Protein AF-A0A849E3S8-F1 (afdb_monomer_lite)

Structure (mmCIF, N/CA/C/O backbone):
data_AF-A0A849E3S8-F1
#
_entry.id   AF-A0A849E3S8-F1
#
loop_
_atom_site.group_PDB
_atom_site.id
_atom_site.type_symbol
_atom_site.label_atom_id
_atom_site.label_alt_id
_atom_site.label_comp_id
_atom_site.label_asym_id
_atom_site.label_entity_id
_atom_site.label_seq_id
_atom_site.pdbx_PDB_ins_code
_atom_site.Cartn_x
_atom_site.Cartn_y
_atom_site.Cartn_z
_atom_site.occupancy
_atom_site.B_iso_or_equiv
_atom_site.auth_seq_id
_atom_site.auth_comp_id
_atom_site.auth_asym_id
_atom_site.auth_atom_id
_atom_site.pdbx_PDB_model_num
ATOM 1 N N . MET A 1 1 ? -2.494 -23.539 -19.076 1.00 36.62 1 MET A N 1
ATOM 2 C CA . MET A 1 1 ? -3.051 -23.116 -17.770 1.00 36.62 1 MET A CA 1
ATOM 3 C C . MET A 1 1 ? -2.599 -21.691 -17.512 1.00 36.62 1 MET A C 1
ATOM 5 O O . MET A 1 1 ? -1.401 -21.447 -17.501 1.00 36.62 1 MET A O 1
ATOM 9 N N . THR A 1 2 ? -3.528 -20.747 -17.387 1.00 42.22 2 THR A N 1
ATOM 10 C CA . THR A 1 2 ? -3.222 -19.344 -17.084 1.00 42.22 2 THR A CA 1
ATOM 11 C C . THR A 1 2 ? -2.829 -19.218 -15.612 1.00 42.22 2 THR A C 1
ATOM 13 O O . THR A 1 2 ? -3.662 -19.424 -14.730 1.00 42.22 2 THR A O 1
ATOM 16 N N . LYS A 1 3 ? -1.552 -18.909 -15.334 1.00 47.41 3 LYS A N 1
ATOM 17 C CA . LYS A 1 3 ? -1.109 -18.511 -13.989 1.00 47.41 3 LYS A CA 1
ATOM 18 C C . LYS A 1 3 ? -1.822 -17.199 -13.647 1.00 47.41 3 LYS A C 1
ATOM 20 O O . LYS A 1 3 ? -1.452 -16.152 -14.161 1.00 47.41 3 LYS A O 1
ATOM 25 N N . LYS A 1 4 ? -2.884 -17.299 -12.848 1.00 50.34 4 LYS A N 1
ATOM 26 C CA . LYS A 1 4 ? -3.613 -16.170 -12.263 1.00 50.34 4 LYS A CA 1
ATOM 27 C C . LYS A 1 4 ? -2.625 -15.356 -11.424 1.00 50.34 4 LYS A C 1
ATOM 29 O O . LYS A 1 4 ? -1.871 -15.966 -10.666 1.00 50.34 4 LYS A O 1
ATOM 34 N N . ASP A 1 5 ? -2.610 -14.035 -11.582 1.00 58.66 5 ASP A N 1
ATOM 35 C CA . ASP A 1 5 ? -1.628 -13.164 -10.933 1.00 58.66 5 ASP A CA 1
ATOM 36 C C . ASP A 1 5 ? -1.599 -13.407 -9.419 1.00 58.66 5 ASP A C 1
ATOM 38 O O . ASP A 1 5 ? -2.629 -13.340 -8.739 1.00 58.66 5 ASP A O 1
ATOM 42 N N . MET A 1 6 ? -0.419 -13.749 -8.894 1.00 61.91 6 MET A N 1
ATOM 43 C CA . MET A 1 6 ? -0.248 -13.987 -7.464 1.00 61.91 6 MET A CA 1
ATOM 44 C C . MET A 1 6 ? -0.171 -12.641 -6.750 1.00 61.91 6 MET A C 1
ATOM 46 O O . MET A 1 6 ? 0.873 -11.990 -6.727 1.00 61.91 6 MET A O 1
ATOM 50 N N . LYS A 1 7 ? -1.321 -12.249 -6.200 1.00 71.88 7 LYS A N 1
ATOM 51 C CA . LYS A 1 7 ? -1.467 -11.191 -5.205 1.00 71.88 7 LYS A CA 1
ATOM 52 C C . LYS A 1 7 ? -0.878 -11.659 -3.874 1.00 71.88 7 LYS A C 1
ATOM 54 O O . LYS A 1 7 ? -1.300 -12.699 -3.367 1.00 71.88 7 LYS A O 1
ATOM 59 N N . GLU A 1 8 ? 0.015 -10.868 -3.294 1.00 81.06 8 GLU A N 1
ATOM 60 C CA . GLU A 1 8 ? 0.462 -11.015 -1.903 1.00 81.06 8 GLU A CA 1
ATOM 61 C C . GLU A 1 8 ? -0.121 -9.867 -1.061 1.00 81.06 8 GLU A C 1
ATOM 63 O O . GLU A 1 8 ? -0.346 -8.770 -1.577 1.00 81.06 8 GLU A O 1
ATOM 68 N N . LEU A 1 9 ? -0.448 -10.131 0.207 1.00 84.75 9 LEU A N 1
ATOM 69 C CA . LEU A 1 9 ? -1.005 -9.144 1.135 1.00 84.75 9 LEU A CA 1
ATOM 70 C C . LEU A 1 9 ? -0.183 -9.160 2.422 1.00 84.75 9 LEU A C 1
ATOM 72 O O . LEU A 1 9 ? -0.065 -10.201 3.068 1.00 84.75 9 LEU A O 1
ATOM 76 N N . HIS A 1 10 ? 0.339 -7.999 2.795 1.00 88.44 10 HIS A N 1
ATOM 77 C CA . HIS A 1 10 ? 1.090 -7.782 4.026 1.00 88.44 10 HIS A CA 1
ATOM 78 C C . HIS A 1 10 ? 0.287 -6.857 4.939 1.00 88.44 10 HIS A C 1
ATOM 80 O O . HIS A 1 10 ? -0.263 -5.864 4.464 1.00 88.44 10 HIS A O 1
ATOM 86 N N . GLU A 1 11 ? 0.210 -7.182 6.227 1.00 91.00 11 GLU A N 1
ATOM 87 C CA . GLU A 1 11 ? -0.562 -6.455 7.242 1.00 91.00 11 GLU A CA 1
ATOM 88 C C . GLU A 1 11 ? 0.371 -5.917 8.334 1.00 91.00 11 GLU A C 1
ATOM 90 O O . GLU A 1 11 ? 1.342 -6.578 8.707 1.00 91.00 11 GLU A O 1
ATOM 95 N N . PHE A 1 12 ? 0.080 -4.718 8.840 1.00 91.31 12 PHE A N 1
ATOM 96 C CA . PHE A 1 12 ? 0.964 -3.951 9.718 1.00 91.31 12 PHE A CA 1
ATOM 97 C C . PHE A 1 12 ? 0.173 -3.288 10.847 1.00 91.31 12 PHE A C 1
ATOM 99 O O . PHE A 1 12 ? -0.907 -2.732 10.621 1.00 91.31 12 PHE A O 1
ATOM 106 N N . HIS A 1 13 ? 0.734 -3.317 12.056 1.00 90.31 13 HIS A N 1
ATOM 107 C CA . HIS A 1 13 ? 0.075 -2.837 13.276 1.00 90.31 13 HIS A CA 1
ATOM 108 C C . HIS A 1 13 ? 0.604 -1.471 13.735 1.00 90.31 13 HIS A C 1
ATOM 110 O O . HIS A 1 13 ? 0.003 -0.835 14.600 1.00 90.31 13 HIS A O 1
ATOM 116 N N . THR A 1 14 ? 1.704 -1.000 13.147 1.00 90.44 14 THR A N 1
ATOM 117 C CA . THR A 1 14 ? 2.271 0.338 13.352 1.00 90.44 14 THR A CA 1
ATOM 118 C C . THR A 1 14 ? 2.570 1.013 12.016 1.00 90.44 14 THR A C 1
ATOM 120 O O . THR A 1 14 ? 2.794 0.353 10.994 1.00 90.44 14 THR A O 1
ATOM 123 N N . ARG A 1 15 ? 2.571 2.351 12.018 1.00 86.88 15 ARG A N 1
ATOM 124 C CA . ARG A 1 15 ? 2.854 3.147 10.819 1.00 86.88 15 ARG A CA 1
ATOM 125 C C . ARG A 1 15 ? 4.313 2.985 10.405 1.00 86.88 15 ARG A C 1
ATOM 127 O O . ARG A 1 15 ? 4.619 2.956 9.219 1.00 86.88 15 ARG A O 1
ATOM 134 N N . GLU A 1 16 ? 5.193 2.840 11.387 1.00 89.00 16 GLU A N 1
ATOM 135 C CA . GLU A 1 16 ? 6.628 2.645 11.243 1.00 89.00 16 GLU A CA 1
ATOM 136 C C . GLU A 1 16 ? 6.939 1.347 10.485 1.00 89.00 16 GLU A C 1
ATOM 138 O O . GLU A 1 16 ? 7.622 1.408 9.465 1.00 89.00 16 GLU A O 1
ATOM 143 N N . GLU A 1 17 ? 6.371 0.204 10.898 1.00 89.88 17 GLU A N 1
ATOM 144 C CA . GLU A 1 17 ? 6.528 -1.082 10.191 1.00 89.88 17 GLU A CA 1
ATOM 145 C C . GLU A 1 17 ? 6.021 -1.003 8.741 1.00 89.88 17 GLU A C 1
ATOM 147 O O . GLU A 1 17 ? 6.671 -1.502 7.819 1.00 89.88 17 GLU A O 1
ATOM 152 N N . TRP A 1 18 ? 4.868 -0.356 8.531 1.00 88.00 18 TRP A N 1
ATOM 153 C CA . TRP A 1 18 ? 4.263 -0.183 7.208 1.00 88.00 18 TRP A CA 1
ATOM 154 C C . TRP A 1 18 ? 5.141 0.684 6.286 1.00 88.00 18 TRP A C 1
ATOM 156 O O . TRP A 1 18 ? 5.399 0.300 5.142 1.00 88.00 18 TRP A O 1
ATOM 166 N N . VAL A 1 19 ? 5.662 1.817 6.783 1.00 82.19 19 VAL A N 1
ATOM 167 C CA . VAL A 1 19 ? 6.584 2.690 6.030 1.00 82.19 19 VAL A CA 1
ATOM 168 C C . VAL A 1 19 ? 7.913 1.980 5.761 1.00 82.19 19 VAL A C 1
ATOM 170 O O . VAL A 1 19 ? 8.419 2.048 4.641 1.00 82.19 19 VAL A O 1
ATOM 173 N N . GLU A 1 20 ? 8.493 1.296 6.749 1.00 86.25 20 GLU A N 1
ATOM 174 C CA . GLU A 1 20 ? 9.790 0.626 6.605 1.00 86.25 20 GLU A CA 1
ATOM 175 C C . GLU A 1 20 ? 9.727 -0.512 5.581 1.00 86.25 20 GLU A C 1
ATOM 177 O O . GLU A 1 20 ? 10.588 -0.593 4.697 1.00 86.25 20 GLU A O 1
ATOM 182 N N . TYR A 1 21 ? 8.678 -1.341 5.633 1.00 84.75 21 TYR A N 1
ATOM 183 C CA . TYR A 1 21 ? 8.444 -2.380 4.633 1.00 84.75 21 TYR A CA 1
ATOM 184 C C . TYR A 1 21 ? 8.302 -1.774 3.235 1.00 84.75 21 TYR A C 1
ATOM 186 O O . TYR A 1 21 ? 8.937 -2.247 2.285 1.00 84.75 21 TYR A O 1
ATOM 194 N N . ALA A 1 22 ? 7.498 -0.715 3.110 1.00 78.50 22 ALA A N 1
ATOM 195 C CA . ALA A 1 22 ? 7.257 -0.056 1.838 1.00 78.50 22 ALA A CA 1
ATOM 196 C C . ALA A 1 22 ? 8.540 0.531 1.231 1.00 78.50 22 ALA A C 1
ATOM 198 O O . ALA A 1 22 ? 8.835 0.311 0.060 1.00 78.50 22 ALA A O 1
ATOM 199 N N . MET A 1 23 ? 9.343 1.233 2.030 1.00 77.12 23 MET A N 1
ATOM 200 C CA . MET A 1 23 ? 10.587 1.850 1.563 1.00 77.12 23 MET A CA 1
ATOM 201 C C . MET A 1 23 ? 11.680 0.817 1.247 1.00 77.12 23 MET A C 1
ATOM 203 O O . MET A 1 23 ? 12.491 1.038 0.346 1.00 77.12 23 MET A O 1
ATOM 207 N N . SER A 1 24 ? 11.708 -0.319 1.951 1.00 79.12 24 SER A N 1
ATOM 208 C CA . SER A 1 24 ? 12.774 -1.323 1.816 1.00 79.12 24 SER A CA 1
ATOM 209 C C . SER A 1 24 ? 12.594 -2.261 0.619 1.00 79.12 24 SER A C 1
ATOM 211 O O . SER A 1 24 ? 13.582 -2.647 -0.012 1.00 79.12 24 SER A O 1
ATOM 213 N N . ASN A 1 25 ? 11.351 -2.616 0.275 1.00 73.44 25 ASN A N 1
ATOM 214 C CA . ASN A 1 25 ? 11.058 -3.591 -0.785 1.00 73.44 25 ASN A CA 1
ATOM 215 C C . ASN A 1 25 ? 10.927 -2.966 -2.193 1.00 73.44 25 ASN A C 1
ATOM 217 O O . ASN A 1 25 ? 10.917 -3.685 -3.194 1.00 73.44 25 ASN A O 1
ATOM 221 N N . MET A 1 26 ? 10.881 -1.633 -2.311 1.00 67.62 26 MET A N 1
ATOM 222 C CA . MET A 1 26 ? 10.526 -0.930 -3.555 1.00 67.62 26 MET A CA 1
ATOM 223 C C . MET A 1 26 ? 11.717 -0.224 -4.233 1.00 67.62 26 MET A C 1
ATOM 225 O O . MET A 1 26 ? 11.885 0.990 -4.159 1.00 67.62 26 MET A O 1
ATOM 229 N N . ARG A 1 27 ? 12.558 -0.980 -4.957 1.00 59.81 27 ARG A N 1
ATOM 230 C CA . ARG A 1 27 ? 13.793 -0.465 -5.603 1.00 59.81 27 ARG A CA 1
ATOM 231 C C . ARG A 1 27 ? 13.648 0.148 -7.016 1.00 59.81 27 ARG A C 1
ATOM 233 O O . ARG A 1 27 ? 14.646 0.267 -7.726 1.00 59.81 27 ARG A O 1
ATOM 240 N N . LYS A 1 28 ? 12.452 0.568 -7.440 1.00 53.06 28 LYS A N 1
ATOM 241 C CA . LYS A 1 28 ? 12.231 1.387 -8.657 1.00 53.06 28 LYS A CA 1
ATOM 242 C C . LYS A 1 28 ? 11.168 2.447 -8.356 1.00 53.06 28 LYS A C 1
ATOM 244 O O . LYS A 1 28 ? 10.125 2.109 -7.812 1.00 53.06 28 LYS A O 1
ATOM 249 N N . ILE A 1 29 ? 11.463 3.719 -8.636 1.00 49.25 29 ILE A N 1
ATOM 250 C CA . ILE A 1 29 ? 10.786 4.847 -7.975 1.00 49.25 29 ILE A CA 1
ATOM 251 C C . ILE A 1 29 ? 9.984 5.700 -8.963 1.00 49.25 29 ILE A C 1
ATOM 253 O O . ILE A 1 29 ? 10.547 6.516 -9.683 1.00 49.25 29 ILE A O 1
ATOM 257 N N . GLU A 1 30 ? 8.660 5.589 -8.863 1.00 54.84 30 GLU A N 1
ATOM 258 C CA . GLU A 1 30 ? 7.692 6.667 -9.127 1.00 54.84 30 GLU A CA 1
ATOM 259 C C . GLU A 1 30 ? 6.706 6.738 -7.945 1.00 54.84 30 GLU A C 1
ATOM 261 O O . GLU A 1 30 ? 5.496 6.597 -8.095 1.00 54.84 30 GLU A O 1
ATOM 266 N N . ALA A 1 31 ? 7.230 6.855 -6.721 1.00 59.09 31 ALA A N 1
ATOM 267 C CA . ALA A 1 31 ? 6.403 6.765 -5.521 1.00 59.09 31 ALA A CA 1
ATOM 268 C C . ALA A 1 31 ? 5.493 7.993 -5.354 1.00 59.09 31 ALA A C 1
ATOM 270 O O . ALA A 1 31 ? 5.969 9.084 -5.029 1.00 59.09 31 ALA A O 1
ATOM 271 N N . GLN A 1 32 ? 4.177 7.807 -5.510 1.00 62.94 32 GLN A N 1
ATOM 272 C CA . GLN A 1 32 ? 3.189 8.817 -5.133 1.00 62.94 32 GLN A CA 1
ATOM 273 C C . GLN A 1 32 ? 2.562 8.471 -3.777 1.00 62.94 32 GLN A C 1
ATOM 275 O O . GLN A 1 32 ? 1.799 7.515 -3.651 1.00 62.94 32 GLN A O 1
ATOM 280 N N . ARG A 1 33 ? 2.853 9.306 -2.774 1.00 72.75 33 ARG A N 1
ATOM 281 C CA . ARG A 1 33 ? 2.160 9.343 -1.480 1.00 72.75 33 ARG A CA 1
ATOM 282 C C . ARG A 1 33 ? 0.983 10.315 -1.576 1.00 72.75 33 ARG A C 1
ATOM 284 O O . ARG A 1 33 ? 1.165 11.444 -2.035 1.00 72.75 33 ARG A O 1
ATOM 291 N N . ARG A 1 34 ? -0.205 9.907 -1.135 1.00 75.06 34 ARG A N 1
ATOM 292 C CA . ARG A 1 34 ? -1.363 10.793 -0.923 1.00 75.06 34 ARG A CA 1
ATOM 293 C C . ARG A 1 34 ? -1.876 10.632 0.499 1.00 75.06 34 ARG A C 1
ATOM 295 O O . ARG A 1 34 ? -1.807 9.542 1.055 1.00 75.06 34 ARG A O 1
ATOM 302 N N . GLU A 1 35 ? -2.401 11.710 1.061 1.00 77.81 35 GLU A N 1
ATOM 303 C CA . GLU A 1 35 ? -3.036 11.708 2.375 1.00 77.81 35 GLU A CA 1
ATOM 304 C C . GLU A 1 35 ? -4.469 12.220 2.219 1.00 77.81 35 GLU A C 1
ATOM 306 O O . GLU A 1 35 ? -4.698 13.376 1.865 1.00 77.81 35 GLU A O 1
ATOM 311 N N . GLU A 1 36 ? -5.440 11.334 2.427 1.00 76.50 36 GLU A N 1
ATOM 312 C CA . GLU A 1 36 ? -6.867 11.609 2.286 1.00 76.50 36 GLU A CA 1
ATOM 313 C C . GLU A 1 36 ? -7.538 11.406 3.651 1.00 76.50 36 GLU A C 1
ATOM 315 O O . GLU A 1 36 ? -7.761 10.282 4.085 1.00 76.50 36 GLU A O 1
ATOM 320 N N . ASN A 1 37 ? -7.871 12.492 4.355 1.00 81.50 37 ASN A N 1
ATOM 321 C CA . ASN A 1 37 ? -8.584 12.453 5.645 1.00 81.50 37 ASN A CA 1
ATOM 322 C C . ASN A 1 37 ? -7.899 11.604 6.750 1.00 81.50 37 ASN A C 1
ATOM 324 O O . ASN A 1 37 ? -8.583 10.890 7.485 1.00 81.50 37 ASN A O 1
ATOM 328 N N . GLY A 1 38 ? -6.565 11.655 6.868 1.00 74.50 38 GLY A N 1
ATOM 329 C CA . GLY A 1 38 ? -5.802 10.819 7.818 1.00 74.50 38 GLY A CA 1
ATOM 330 C C . GLY A 1 38 ? -5.630 9.359 7.370 1.00 74.50 38 GLY A C 1
ATOM 331 O O . GLY A 1 38 ? -5.272 8.484 8.158 1.00 74.50 38 GLY A O 1
ATOM 332 N N . VAL A 1 39 ? -5.912 9.078 6.096 1.00 76.94 39 VAL A N 1
ATOM 333 C CA . VAL A 1 39 ? -5.581 7.821 5.427 1.00 76.94 39 VAL A CA 1
ATOM 334 C C . VAL A 1 39 ? -4.423 8.089 4.480 1.00 76.94 39 VAL A C 1
ATOM 336 O O . VAL A 1 39 ? -4.540 8.881 3.545 1.00 76.94 39 VAL A O 1
ATOM 339 N N . GLU A 1 40 ? -3.304 7.421 4.710 1.00 82.06 40 GLU A N 1
ATOM 340 C CA . GLU A 1 40 ? -2.136 7.491 3.844 1.00 82.06 40 GLU A CA 1
ATOM 341 C C . GLU A 1 40 ? -2.224 6.387 2.782 1.00 82.06 40 GLU A C 1
ATOM 343 O O . GLU A 1 40 ? -2.432 5.216 3.095 1.00 82.06 40 GLU A O 1
ATOM 348 N N . ILE A 1 41 ? -2.089 6.762 1.512 1.00 80.31 41 ILE A N 1
ATOM 349 C CA . ILE A 1 41 ? -2.159 5.859 0.360 1.00 80.31 41 ILE A CA 1
ATOM 350 C C . ILE A 1 41 ? -0.836 5.952 -0.399 1.00 80.31 41 ILE A C 1
ATOM 352 O O . ILE A 1 41 ? -0.381 7.047 -0.743 1.00 80.31 41 ILE A O 1
ATOM 356 N N . LEU A 1 42 ? -0.238 4.796 -0.676 1.00 74.25 42 LEU A N 1
ATOM 357 C CA . LEU A 1 42 ? 1.005 4.650 -1.425 1.00 74.25 42 LEU A CA 1
ATOM 358 C C . LEU A 1 42 ? 0.761 3.786 -2.664 1.00 74.25 42 LEU A C 1
ATOM 360 O O . LEU A 1 42 ? 0.080 2.766 -2.594 1.00 74.25 42 LEU A O 1
ATOM 364 N N . LEU A 1 43 ? 1.328 4.181 -3.800 1.00 65.56 43 LEU A N 1
ATOM 365 C CA . LEU A 1 43 ? 1.173 3.477 -5.073 1.00 65.56 43 LEU A CA 1
ATOM 366 C C . LEU A 1 43 ? 2.522 3.474 -5.799 1.00 65.56 43 LEU A C 1
ATOM 368 O O . LEU A 1 43 ? 3.073 4.547 -6.054 1.00 65.56 43 LEU A O 1
ATOM 372 N N . VAL A 1 44 ? 3.080 2.289 -6.076 1.00 58.94 44 VAL A N 1
ATOM 373 C CA . VAL A 1 44 ? 4.411 2.134 -6.695 1.00 58.94 44 VAL A CA 1
ATOM 374 C C . VAL A 1 44 ? 4.443 0.923 -7.623 1.00 58.94 44 VAL A C 1
ATOM 376 O O . VAL A 1 44 ? 4.235 -0.208 -7.189 1.00 58.94 44 VAL A O 1
ATOM 379 N N . ARG A 1 45 ? 4.774 1.123 -8.903 1.00 56.38 45 ARG A N 1
ATOM 380 C CA . ARG A 1 45 ? 4.866 0.007 -9.850 1.00 56.38 45 ARG A CA 1
ATOM 381 C C . ARG A 1 45 ? 6.073 -0.900 -9.590 1.00 56.38 45 ARG A C 1
ATOM 383 O O . ARG A 1 45 ? 7.215 -0.479 -9.751 1.00 56.38 45 ARG A O 1
ATOM 390 N N . ARG A 1 46 ? 5.813 -2.185 -9.310 1.00 56.62 46 ARG A N 1
ATOM 391 C CA . ARG A 1 46 ? 6.773 -3.270 -9.579 1.00 56.62 46 ARG A CA 1
ATOM 392 C C . ARG A 1 46 ? 6.962 -3.489 -11.090 1.00 56.62 46 ARG A C 1
ATOM 394 O O . ARG A 1 46 ? 8.115 -3.583 -11.504 1.00 56.62 46 ARG A O 1
ATOM 401 N N . ASP A 1 47 ? 5.941 -3.546 -11.956 1.00 50.50 47 ASP A N 1
ATOM 402 C CA . ASP A 1 47 ? 4.466 -3.493 -11.803 1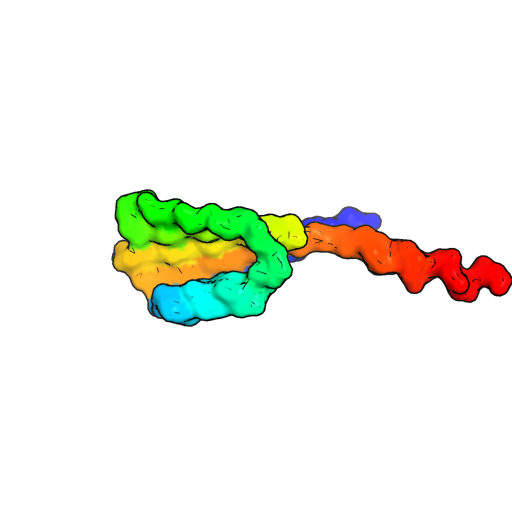.00 50.50 47 ASP A CA 1
ATOM 403 C C . ASP A 1 47 ? 3.907 -4.642 -10.926 1.00 50.50 47 ASP A C 1
ATOM 405 O O . ASP A 1 47 ? 4.271 -5.797 -11.167 1.00 50.50 47 ASP A O 1
ATOM 409 N N . ASP A 1 48 ? 3.073 -4.449 -9.887 1.00 62.75 48 ASP A N 1
ATOM 410 C CA . ASP A 1 48 ? 2.461 -3.253 -9.248 1.00 62.75 48 ASP A CA 1
ATOM 411 C C . ASP A 1 48 ? 2.448 -3.394 -7.686 1.00 62.75 48 ASP A C 1
ATOM 413 O O . ASP A 1 48 ? 2.475 -4.523 -7.205 1.00 62.75 48 ASP A O 1
ATOM 417 N N . ILE A 1 49 ? 2.397 -2.319 -6.873 1.00 73.88 49 ILE A N 1
ATOM 418 C CA . ILE A 1 49 ? 2.190 -2.367 -5.394 1.00 73.88 49 ILE A CA 1
ATOM 419 C C . ILE A 1 49 ? 1.273 -1.223 -4.919 1.00 73.88 49 ILE A C 1
ATOM 421 O O . ILE A 1 49 ? 1.493 -0.058 -5.261 1.00 73.88 49 ILE A O 1
ATOM 425 N N . ILE A 1 50 ? 0.274 -1.545 -4.086 1.00 82.44 50 ILE A N 1
ATOM 426 C CA . ILE A 1 50 ? -0.672 -0.584 -3.493 1.00 82.44 50 ILE A CA 1
ATOM 427 C C . ILE A 1 50 ? -0.670 -0.723 -1.965 1.00 82.44 50 ILE A C 1
ATOM 429 O O . ILE A 1 50 ? -1.073 -1.749 -1.425 1.00 82.44 50 ILE A O 1
ATOM 433 N N . GLY A 1 51 ? -0.241 0.323 -1.262 1.00 85.69 51 GLY A N 1
ATOM 434 C CA . GLY A 1 51 ? -0.265 0.419 0.195 1.00 85.69 51 GLY A CA 1
ATOM 435 C C . GLY A 1 51 ? -1.357 1.358 0.702 1.00 85.69 51 GLY A C 1
ATOM 436 O O . GLY A 1 51 ? -1.643 2.387 0.089 1.00 85.69 51 GLY A O 1
ATOM 437 N N . LYS A 1 52 ? -1.934 1.038 1.862 1.00 88.38 52 LYS A N 1
ATOM 438 C CA . LYS A 1 52 ? -2.853 1.917 2.591 1.00 88.38 52 LYS A CA 1
ATOM 439 C C . LYS A 1 52 ? -2.620 1.819 4.097 1.00 88.38 52 LYS A C 1
ATOM 441 O O . LYS A 1 52 ? -2.623 0.718 4.639 1.00 88.38 52 LYS A O 1
ATOM 446 N N . TRP A 1 53 ? -2.500 2.961 4.761 1.00 90.19 53 TRP A N 1
ATOM 447 C CA . TRP A 1 53 ? -2.487 3.117 6.214 1.00 90.19 53 TRP A CA 1
ATOM 448 C C . TRP A 1 53 ? -3.674 3.983 6.653 1.00 90.19 53 TRP A C 1
ATOM 450 O O . TRP A 1 53 ? -4.079 4.896 5.934 1.00 90.19 53 TRP A O 1
ATOM 460 N N . SER A 1 54 ? -4.257 3.700 7.817 1.00 87.38 54 SER A N 1
ATOM 461 C CA . SER A 1 54 ? -5.412 4.428 8.348 1.00 87.38 54 SER A CA 1
ATOM 462 C C . SER A 1 54 ? -5.221 4.762 9.828 1.00 87.38 54 SER A C 1
ATOM 464 O O . SER A 1 54 ? -5.215 3.878 10.687 1.00 87.38 54 SER A O 1
ATOM 466 N N . ASP A 1 55 ? -5.140 6.060 10.137 1.00 84.31 55 ASP A N 1
ATOM 467 C CA . ASP A 1 55 ? -4.986 6.548 11.513 1.00 84.31 55 ASP A CA 1
ATOM 468 C C . ASP A 1 55 ? -6.25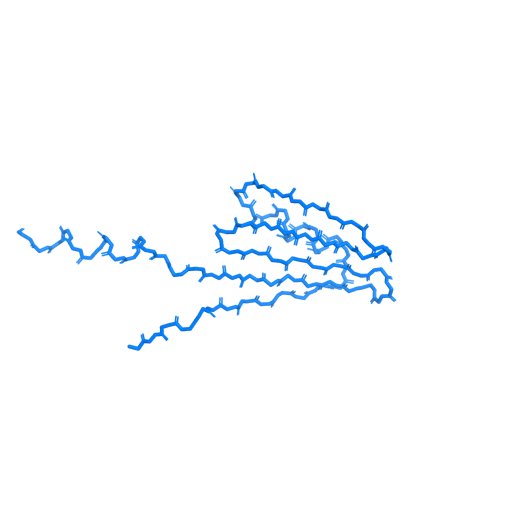2 6.306 12.370 1.00 84.31 55 ASP A C 1
ATOM 470 O O . ASP A 1 55 ? -6.179 6.289 13.595 1.00 84.31 55 ASP A 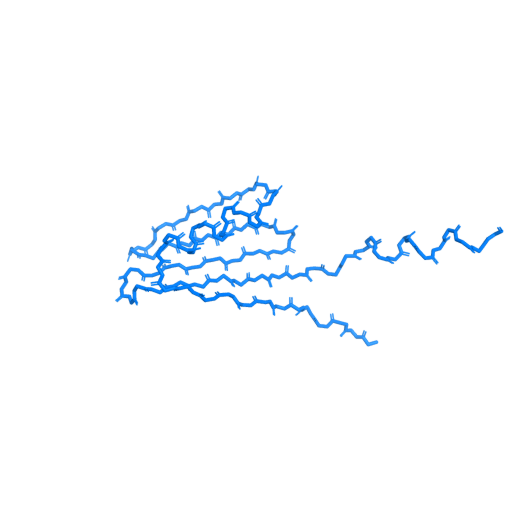O 1
ATOM 474 N N . GLN A 1 56 ? -7.419 6.048 11.755 1.00 87.56 56 GLN A N 1
ATOM 475 C CA . GLN A 1 56 ? -8.680 5.784 12.475 1.00 87.56 56 GLN A CA 1
ATOM 476 C C . GLN A 1 56 ? -8.685 4.461 13.255 1.00 87.56 56 GLN A C 1
ATOM 478 O O . GLN A 1 56 ? -9.390 4.333 14.254 1.00 87.56 56 GLN A O 1
ATOM 483 N N . ASN A 1 57 ? -7.946 3.464 12.770 1.00 86.12 57 ASN A N 1
ATOM 484 C CA . ASN A 1 57 ? -7.875 2.117 13.339 1.00 86.12 57 ASN A CA 1
ATOM 485 C C . ASN A 1 57 ? -6.432 1.659 13.605 1.00 86.12 57 ASN A C 1
ATOM 487 O O . ASN A 1 57 ? -6.244 0.508 13.990 1.00 86.12 57 ASN A O 1
ATOM 491 N N . ASN A 1 58 ? -5.447 2.548 13.417 1.00 87.88 58 ASN A N 1
ATOM 492 C CA . ASN A 1 58 ? -4.016 2.295 13.597 1.00 87.88 58 ASN A CA 1
ATOM 493 C C . ASN A 1 58 ? -3.567 0.988 12.918 1.00 87.88 58 ASN A C 1
ATOM 495 O O . ASN A 1 58 ? -2.964 0.112 13.538 1.00 87.88 58 ASN A O 1
ATOM 499 N N . PHE A 1 59 ? -3.939 0.841 11.647 1.00 90.44 59 PHE A N 1
ATOM 500 C CA . PHE A 1 59 ? -3.704 -0.370 10.870 1.00 90.44 59 PHE A CA 1
ATOM 501 C C . PHE A 1 59 ? -3.366 -0.020 9.423 1.00 90.44 59 PHE A C 1
ATOM 503 O O . PHE A 1 59 ? -3.932 0.915 8.843 1.00 90.44 59 PHE A O 1
ATOM 510 N N . GLY A 1 60 ? -2.491 -0.816 8.815 1.00 89.69 60 GLY A N 1
ATOM 511 C CA . GLY A 1 60 ? -2.148 -0.681 7.409 1.00 89.69 60 GLY A CA 1
ATOM 512 C C . GLY A 1 60 ? -1.923 -2.012 6.723 1.00 89.69 60 GLY A C 1
ATOM 513 O O . GLY A 1 60 ? -1.679 -3.037 7.353 1.00 89.69 60 GLY A O 1
AT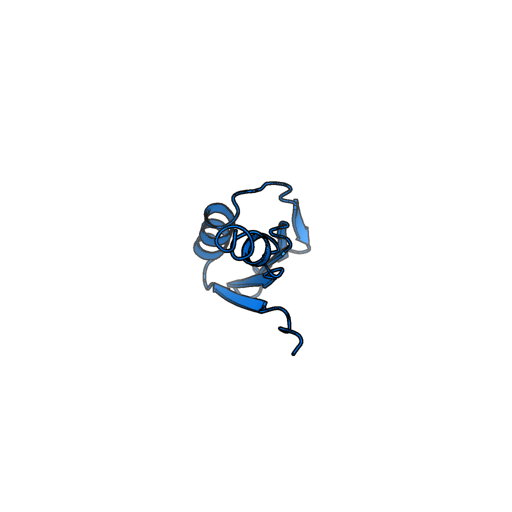OM 514 N N . TYR A 1 61 ? -1.995 -1.980 5.400 1.00 90.25 61 TYR A N 1
ATOM 515 C CA . TYR A 1 61 ? -1.700 -3.125 4.555 1.00 90.25 61 TYR A CA 1
ATOM 516 C C . TYR A 1 61 ? -1.014 -2.704 3.256 1.00 90.25 61 TYR A C 1
ATOM 518 O O . TYR A 1 61 ? -1.058 -1.535 2.854 1.00 90.25 61 TYR A O 1
ATOM 526 N N . ILE A 1 62 ? -0.370 -3.672 2.609 1.00 86.19 62 ILE A N 1
ATOM 527 C CA . ILE A 1 62 ? 0.270 -3.538 1.300 1.00 86.19 62 ILE A CA 1
ATOM 528 C C . ILE A 1 62 ? -0.126 -4.736 0.440 1.00 86.19 62 ILE A C 1
ATOM 530 O O . ILE A 1 62 ? 0.029 -5.884 0.847 1.00 86.19 62 ILE A O 1
ATOM 534 N N . GLU A 1 63 ? -0.649 -4.450 -0.746 1.00 83.50 63 GLU A N 1
ATOM 535 C CA . GLU A 1 63 ? -1.035 -5.412 -1.771 1.00 83.50 63 GLU A CA 1
ATOM 536 C C . GLU A 1 63 ? 0.000 -5.406 -2.900 1.00 83.50 63 GLU A C 1
ATOM 538 O O . GLU A 1 63 ? 0.134 -4.413 -3.619 1.00 83.50 63 GLU A O 1
ATOM 543 N N . GLU A 1 64 ? 0.726 -6.513 -3.064 1.00 78.88 64 GLU A N 1
ATOM 544 C CA . GLU A 1 64 ? 1.696 -6.690 -4.145 1.00 78.88 64 GLU A CA 1
ATOM 545 C C . GLU A 1 64 ? 1.090 -7.458 -5.321 1.00 78.88 64 GLU A C 1
ATOM 547 O O . GLU A 1 64 ? 0.602 -8.580 -5.170 1.00 78.88 64 GLU A O 1
ATOM 552 N N . TYR A 1 6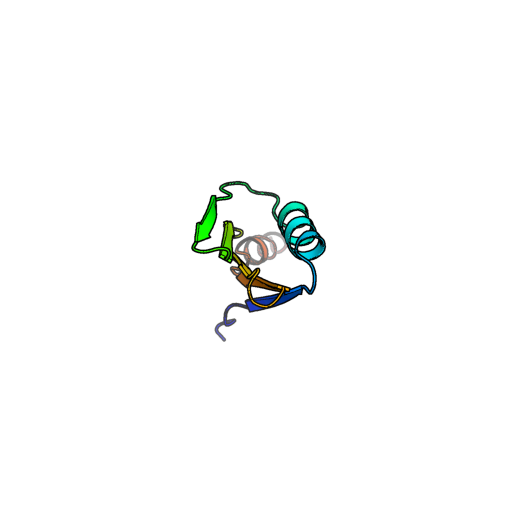5 ? 1.208 -6.898 -6.521 1.00 75.31 65 TYR A N 1
ATOM 553 C CA . TYR A 1 65 ? 0.881 -7.552 -7.781 1.00 75.31 65 TYR A CA 1
ATOM 554 C C . TYR A 1 65 ? 2.169 -8.013 -8.447 1.00 75.31 65 TYR A C 1
ATOM 556 O O . TYR A 1 65 ? 2.998 -7.210 -8.876 1.00 75.31 65 TYR A O 1
ATOM 564 N N . ARG A 1 66 ? 2.353 -9.328 -8.565 1.00 66.56 66 ARG A N 1
ATOM 565 C CA . ARG A 1 66 ? 3.549 -9.893 -9.192 1.00 66.56 66 ARG A CA 1
ATOM 566 C C . ARG A 1 66 ? 3.271 -10.263 -10.643 1.00 66.56 66 ARG A C 1
ATOM 568 O O . ARG A 1 66 ? 2.942 -11.410 -10.933 1.00 66.56 66 ARG A O 1
ATOM 575 N N . ALA A 1 67 ? 3.471 -9.300 -11.550 1.00 57.72 67 ALA A N 1
ATOM 576 C CA . ALA A 1 67 ? 3.473 -9.571 -12.988 1.00 57.72 67 ALA A CA 1
ATOM 577 C C . ALA A 1 67 ? 4.402 -10.769 -13.306 1.00 57.72 67 ALA A C 1
ATOM 579 O O . ALA A 1 67 ? 5.531 -10.811 -12.788 1.00 57.72 67 ALA A O 1
ATOM 580 N N . PRO A 1 68 ? 3.962 -11.750 -14.119 1.00 56.50 68 PRO A N 1
ATOM 581 C CA . PRO A 1 68 ? 4.776 -12.912 -14.449 1.00 56.50 68 PRO A CA 1
ATOM 582 C C . PRO A 1 68 ? 6.024 -12.470 -15.217 1.00 56.50 68 PRO A C 1
ATOM 584 O O . PRO A 1 68 ? 5.943 -11.863 -16.286 1.00 56.50 68 PRO A O 1
ATOM 587 N N . THR A 1 69 ? 7.195 -12.773 -14.661 1.00 49.59 69 THR A N 1
ATOM 588 C CA . THR A 1 69 ? 8.497 -12.398 -15.214 1.00 49.59 69 THR A CA 1
ATOM 589 C C . THR A 1 69 ? 8.711 -13.031 -16.584 1.00 49.59 69 THR A C 1
ATOM 591 O O . THR A 1 69 ? 9.066 -14.202 -16.691 1.00 49.59 69 THR A O 1
ATOM 594 N N . ARG A 1 70 ? 8.567 -12.229 -17.648 1.00 44.19 70 ARG A N 1
ATOM 595 C CA . ARG A 1 70 ? 8.896 -12.622 -19.033 1.00 44.19 70 ARG A CA 1
ATOM 596 C C . ARG A 1 70 ? 10.333 -13.164 -19.165 1.00 44.19 70 ARG A C 1
ATOM 598 O O . ARG A 1 70 ? 10.574 -14.046 -19.979 1.00 44.19 70 ARG A O 1
ATOM 605 N N . LEU A 1 71 ? 11.228 -12.709 -18.287 1.00 43.47 71 LEU A N 1
ATOM 606 C CA . LEU A 1 71 ? 12.627 -13.133 -18.157 1.00 43.47 71 LEU A CA 1
ATOM 607 C C . LEU A 1 71 ? 12.838 -14.603 -17.733 1.00 43.47 71 LEU A C 1
ATOM 609 O O . LEU A 1 71 ? 13.958 -15.087 -17.833 1.00 43.47 71 LEU A O 1
ATOM 613 N N . GLU A 1 72 ? 11.808 -15.333 -17.283 1.00 48.34 72 GLU A N 1
ATOM 614 C CA . GLU A 1 72 ? 11.924 -16.793 -17.091 1.00 48.34 72 GLU A CA 1
ATOM 615 C C . GLU A 1 72 ? 11.761 -17.587 -18.398 1.00 48.34 72 GLU A C 1
ATOM 617 O O . GLU A 1 72 ? 12.109 -18.760 -18.423 1.00 48.34 72 GLU A O 1
ATOM 622 N N . LYS A 1 73 ? 11.247 -16.982 -19.482 1.00 44.00 73 LYS A N 1
ATOM 623 C CA . LYS A 1 73 ? 11.110 -17.667 -20.781 1.00 44.00 73 LYS A CA 1
ATOM 624 C C . LYS A 1 73 ? 12.355 -17.585 -21.655 1.00 44.00 73 LYS A C 1
ATOM 626 O O . LYS A 1 73 ? 12.690 -18.558 -22.309 1.00 44.00 73 LYS A O 1
ATOM 631 N N . GLU A 1 74 ? 13.044 -16.449 -21.646 1.00 46.22 74 GLU A N 1
ATOM 632 C CA . GLU A 1 74 ? 14.219 -16.222 -22.506 1.00 46.22 74 GLU A CA 1
ATOM 633 C C . GLU A 1 74 ? 15.461 -16.993 -22.020 1.00 46.22 74 GLU A C 1
ATOM 635 O O . GLU A 1 74 ? 16.448 -17.087 -22.733 1.00 46.22 74 GLU A O 1
ATOM 640 N N . ARG A 1 75 ? 15.410 -17.597 -20.823 1.00 45.44 75 ARG A N 1
ATOM 641 C CA . ARG A 1 75 ? 16.530 -18.323 -20.203 1.00 45.44 75 ARG A CA 1
ATOM 642 C C . ARG A 1 75 ? 16.382 -19.852 -20.242 1.00 45.44 75 ARG A C 1
ATOM 644 O O . ARG A 1 75 ? 16.966 -20.550 -19.418 1.00 45.44 75 ARG A O 1
ATOM 651 N N . THR A 1 76 ? 15.547 -20.368 -21.144 1.00 46.81 76 THR A N 1
ATOM 652 C CA . THR A 1 76 ? 15.364 -21.814 -21.397 1.00 46.81 76 THR A CA 1
ATOM 653 C C . THR A 1 76 ? 15.385 -22.139 -22.899 1.00 46.81 76 THR A C 1
ATOM 655 O O . THR A 1 76 ? 14.972 -23.221 -23.294 1.00 46.81 76 THR A O 1
ATOM 658 N N . GLU A 1 77 ? 15.860 -21.204 -23.730 1.00 49.59 77 GLU A N 1
ATOM 659 C CA . GLU A 1 77 ? 15.976 -21.343 -25.194 1.00 49.59 77 GLU A CA 1
ATOM 660 C C . GLU A 1 77 ? 17.433 -21.122 -25.690 1.00 49.59 77 GLU A C 1
ATOM 662 O O . GLU A 1 77 ? 17.649 -20.991 -26.887 1.00 49.59 77 GLU A O 1
ATOM 667 N N . GLU A 1 78 ? 18.439 -21.094 -24.795 1.00 49.75 78 GLU A N 1
ATOM 668 C CA . GLU A 1 78 ? 19.877 -20.926 -25.138 1.00 49.75 78 GLU A CA 1
ATOM 669 C C . GLU A 1 78 ? 20.755 -22.180 -24.886 1.00 49.75 78 GLU A C 1
ATOM 671 O O . GLU A 1 78 ? 21.954 -22.132 -25.13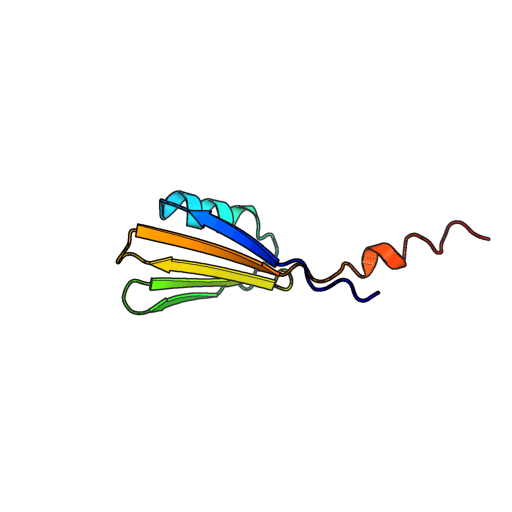9 1.00 49.75 78 GLU A O 1
ATOM 676 N N . ASP A 1 79 ? 20.187 -23.302 -24.415 1.00 49.38 79 ASP A N 1
ATOM 677 C CA . ASP A 1 79 ? 20.917 -24.560 -24.120 1.00 49.38 79 ASP A CA 1
ATOM 678 C C . ASP A 1 79 ? 20.515 -25.738 -25.058 1.00 49.38 79 ASP A C 1
ATOM 680 O O . ASP A 1 79 ? 20.698 -26.905 -24.708 1.00 49.38 79 ASP A O 1
ATOM 684 N N . GLU A 1 80 ? 19.968 -25.459 -26.252 1.00 49.56 80 GLU A N 1
ATOM 685 C CA . GLU A 1 80 ? 19.725 -26.455 -27.321 1.00 49.56 80 GLU A CA 1
ATOM 686 C C . GLU A 1 80 ? 20.154 -25.933 -28.715 1.00 49.56 80 GLU A C 1
ATOM 688 O O . GLU A 1 80 ? 19.307 -25.624 -29.551 1.00 49.56 80 GLU A O 1
ATOM 693 N N . ASP A 1 81 ? 21.470 -25.873 -28.967 1.00 45.25 81 ASP A N 1
ATOM 694 C CA . ASP A 1 81 ? 22.109 -25.855 -30.307 1.00 45.25 81 ASP A CA 1
ATOM 695 C C . ASP A 1 81 ? 23.502 -26.536 -30.247 1.00 45.25 81 ASP A C 1
ATOM 697 O O . ASP A 1 81 ? 24.281 -26.221 -29.314 1.00 45.25 81 ASP A O 1
#

Sequence (81 aa):
MTKKDMKELHEFHTREEWVEYAMSNMRKIEAQRREENGVEILLVRRDDIIGKWSDQNNFGYIEEYRAPTRLEKERTEEDED

Radius of gyration: 16.58 Å; chains: 1; bounding box: 31×39×44 Å

pLDDT: mean 70.01, std 16.47, range [36.62, 91.31]

Foldseek 3Di:
DDPDWDKDKDKDQAPVVQVCVVVPPAPDDPWDWDADPQKIWIWHDPDGKIKIAHPVRSMIMMIDTDDPPPVVVVVPPPPDD

Secondary structure (DSSP, 8-state):
-----EEEEEEESSHHHHHHHHHHH--S---EEEEETTEEEEEETTTTEEEEEETTTTEEEEEEEE---GGGTTTSSSS--